Protein 1EW3 (pdb70)

Secondary structure (DSSP, 8-state):
--EEE--GGG--EE-EEEEEEESSGGGTSTT-TT-EEEEEEEE-TTS-EEEEEEEEETTEEEEEEEEEEE-SSTTEEEEESSSEEEEEEEEESEEEEEEEEEEE--SS--EEEEEEEESSSS--HHHHHHHHHHHHHTT--GGGEEEGGGS---GGG--

Solvent-accessible surface area: 8157 Å² total; per-residue (Å²): 136,30,82,162,94,14,66,54,100,92,1,59,28,96,0,38,3,0,7,1,0,0,60,52,60,134,53,0,74,108,84,14,32,6,25,6,5,0,4,34,6,118,53,56,150,111,57,8,4,37,0,54,4,0,16,45,82,127,58,137,28,71,81,54,78,15,64,11,58,80,44,167,86,92,14,18,2,15,10,113,55,64,47,107,0,43,6,80,6,8,25,2,78,56,52,91,23,0,9,8,75,7,29,1,124,65,177,109,55,70,7,36,2,10,16,0,4,1,73,112,50,77,20,52,92,127,24,39,114,32,1,20,114,23,0,72,163,104,64,4,80,114,111,21,34,24,34,0,28,159,63,69,21,0,83,136,56,41,117

Organism: Equus caballus (NCBI:txid9796)

B-factor: mean 52.87, std 12.98, range [26.35, 107.67]

Structure (mmCIF, N/CA/C/O backbone):
data_1EW3
#
_entry.id   1EW3
#
_cell.length_a   84.040
_cell.length_b   84.040
_cell.length_c   58.480
_cell.angle_alpha   90.00
_cell.angle_beta   90.00
_cell.angle_gamma   90.00
#
_symmetry.space_group_name_H-M   'P 41 21 2'
#
loop_
_entity.id
_entity.type
_entity.pdbx_description
1 polymer 'ALLERGEN EQU C 1'
2 water water
#
loop_
_atom_site.group_PDB
_atom_site.id
_atom_site.type_symbol
_atom_site.label_atom_id
_atom_site.label_alt_id
_atom_site.label_comp_id
_atom_site.label_asym_id
_atom_site.label_entity_id
_atom_site.label_seq_id
_atom_site.pdbx_PDB_ins_code
_atom_site.Cartn_x
_atom_site.Cartn_y
_atom_site.Cartn_z
_atom_site.occupancy
_atom_site.B_iso_or_equiv
_atom_site.auth_seq_id
_atom_site.auth_comp_id
_atom_site.auth_asym_id
_atom_site.auth_atom_id
_atom_site.pdbx_PDB_model_num
ATOM 1 N N . VAL A 1 1 ? 76.047 9.569 35.538 1.00 81.31 23 VAL A N 1
ATOM 2 C CA . VAL A 1 1 ? 74.947 8.683 35.053 1.00 78.21 23 VAL A CA 1
ATOM 3 C C . VAL A 1 1 ? 73.650 9.487 34.909 1.00 75.04 23 VAL A C 1
ATOM 4 O O . VAL A 1 1 ? 72.889 9.307 33.962 1.00 76.13 23 VAL A O 1
ATOM 8 N N . ALA A 1 2 ? 73.452 10.364 35.874 1.00 69.26 24 ALA A N 1
ATOM 9 C CA . ALA A 1 2 ? 72.287 11.212 36.001 1.00 69.05 24 ALA A CA 1
ATOM 10 C C . ALA A 1 2 ? 72.213 12.327 34.960 1.00 70.75 24 ALA A C 1
ATOM 11 O O . ALA A 1 2 ? 72.791 13.400 35.089 1.00 68.34 24 ALA A O 1
ATOM 13 N N . ILE A 1 3 ? 71.474 12.074 33.886 1.00 68.36 25 ILE A N 1
ATOM 14 C CA . ILE A 1 3 ? 71.259 12.948 32.754 1.00 65.67 25 ILE A CA 1
ATOM 15 C C . ILE A 1 3 ? 69.779 13.320 32.705 1.00 67.88 25 ILE A C 1
ATOM 16 O O . ILE A 1 3 ? 68.947 12.457 32.412 1.00 70.07 25 ILE A O 1
ATOM 21 N N . ARG A 1 4 ? 69.484 14.570 33.035 1.00 65.23 26 ARG A N 1
ATOM 22 C CA . ARG A 1 4 ? 68.116 14.993 33.173 1.00 66.84 26 ARG A CA 1
ATOM 23 C C 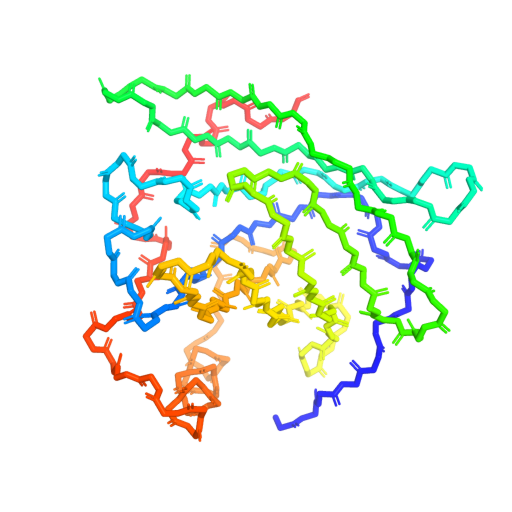. ARG A 1 4 ? 67.899 16.262 32.365 1.00 62.57 26 ARG A C 1
ATOM 24 O O . ARG A 1 4 ? 68.859 16.781 31.842 1.00 61.79 26 ARG A O 1
ATOM 32 N N . ASN A 1 5 ? 66.677 16.752 32.413 1.00 62.49 27 ASN A N 1
ATOM 33 C CA . ASN A 1 5 ? 66.372 17.998 31.710 1.00 63.04 27 ASN A CA 1
ATOM 34 C C . ASN A 1 5 ? 66.915 19.176 32.523 1.00 60.42 27 ASN A C 1
ATOM 35 O O . ASN A 1 5 ? 66.917 19.174 33.757 1.00 59.88 27 ASN A O 1
ATOM 40 N N . PHE A 1 6 ? 67.501 20.109 31.783 1.00 57.71 28 PHE A N 1
ATOM 41 C CA . PHE A 1 6 ? 68.112 21.253 32.402 1.00 57.55 28 PHE A CA 1
ATOM 42 C C . PHE A 1 6 ? 67.006 22.184 32.831 1.00 56.39 28 PHE A C 1
ATOM 43 O O . PHE A 1 6 ? 66.117 22.461 32.023 1.00 57.95 28 PHE A O 1
ATOM 51 N N . ASP A 1 7 ? 67.125 22.841 33.974 1.00 58.10 29 ASP A N 1
ATOM 52 C CA . ASP A 1 7 ? 66.069 23.836 34.250 1.00 56.20 29 ASP A CA 1
ATOM 53 C C . ASP A 1 7 ? 66.520 25.154 33.672 1.00 51.67 29 ASP A C 1
ATOM 54 O O . ASP A 1 7 ? 67.427 25.803 34.190 1.00 52.35 29 ASP A O 1
ATOM 59 N N . ILE A 1 8 ? 65.864 25.626 32.637 1.00 51.08 30 ILE A N 1
ATOM 60 C CA . ILE A 1 8 ? 66.227 26.839 31.943 1.00 53.37 30 ILE A CA 1
ATOM 61 C C . ILE A 1 8 ? 66.252 28.101 32.759 1.00 55.50 30 ILE A C 1
ATOM 62 O O . ILE A 1 8 ? 66.882 29.078 32.342 1.00 61.09 30 ILE A O 1
ATOM 67 N N . SER A 1 9 ? 65.703 28.160 33.952 1.00 56.82 31 SER A N 1
ATOM 68 C CA . SER A 1 9 ? 65.789 29.354 34.784 1.00 55.92 31 SER A CA 1
ATOM 69 C C . SER A 1 9 ? 67.159 29.361 35.442 1.00 55.52 31 SER A C 1
ATOM 70 O O . SER A 1 9 ? 67.609 30.334 36.032 1.00 57.24 31 SER A O 1
ATOM 73 N N . LYS A 1 10 ? 67.887 28.258 35.307 1.00 55.35 32 LYS A N 1
ATOM 74 C CA . LYS A 1 10 ? 69.204 28.173 35.970 1.00 55.82 32 LYS A CA 1
ATOM 75 C C . LYS A 1 10 ? 70.362 28.341 34.995 1.00 54.76 32 LYS A C 1
ATOM 76 O O . LYS A 1 10 ? 71.539 28.390 35.367 1.00 57.87 32 LYS A O 1
ATOM 82 N N . ILE A 1 11 ? 70.101 28.484 33.699 1.00 50.95 33 ILE A N 1
ATOM 83 C CA . ILE A 1 11 ? 71.052 28.400 32.635 1.00 49.26 33 ILE A CA 1
ATOM 84 C C . ILE A 1 11 ? 71.892 29.622 32.360 1.00 51.69 33 ILE A C 1
ATOM 85 O O . ILE A 1 11 ? 72.990 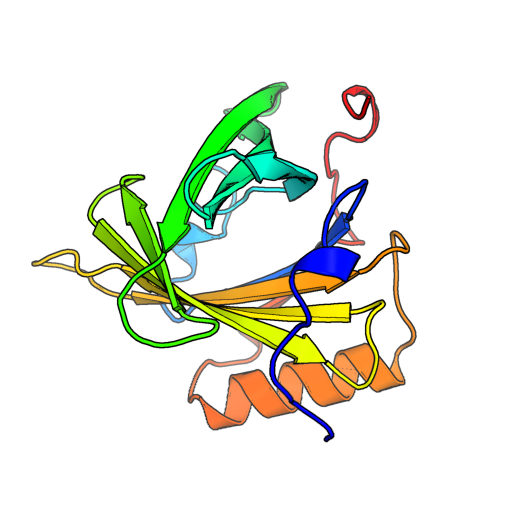29.538 31.807 1.00 50.36 33 ILE A O 1
ATOM 90 N N . SER A 1 12 ? 71.417 30.789 32.760 1.00 49.01 34 SER A N 1
ATOM 91 C CA . SER A 1 12 ? 72.027 32.017 32.285 1.00 49.56 34 SER A CA 1
ATOM 92 C C . SER A 1 12 ? 73.368 32.288 32.940 1.00 45.29 34 SER A C 1
ATOM 93 O O . SER A 1 12 ? 73.628 31.795 34.028 1.00 43.01 34 SER A O 1
ATOM 96 N N . GLY A 1 13 ? 74.169 33.125 32.265 1.00 40.99 35 GLY A N 1
ATOM 97 C CA . GLY A 1 13 ? 75.439 33.418 32.961 1.00 46.47 35 GLY A CA 1
ATOM 98 C C . GLY A 1 13 ? 76.579 32.797 32.131 1.00 47.49 35 GLY A C 1
ATOM 99 O O . GLY A 1 13 ? 76.436 32.392 30.974 1.00 49.98 35 GLY A O 1
ATOM 100 N N . GLU A 1 14 ? 77.696 32.686 32.782 1.00 45.16 36 GLU A N 1
ATOM 101 C CA . GLU A 1 14 ? 78.958 32.285 32.192 1.00 48.67 36 GLU A CA 1
ATOM 102 C C . GLU A 1 14 ? 79.181 30.771 32.206 1.00 41.60 36 GLU A C 1
ATOM 103 O O . GLU A 1 14 ? 78.940 30.150 33.237 1.00 40.29 36 GLU A O 1
ATOM 109 N N . TRP A 1 15 ? 79.637 30.291 31.072 1.00 37.68 37 TRP A N 1
ATOM 110 C CA . TRP A 1 15 ? 79.958 28.859 31.028 1.00 41.99 37 TRP A CA 1
ATOM 111 C C . TRP A 1 15 ? 81.342 28.711 30.358 1.00 40.71 37 TRP A C 1
ATOM 112 O O . TRP A 1 15 ? 81.778 29.626 29.658 1.00 37.63 37 TRP A O 1
ATOM 123 N N . TYR A 1 16 ? 81.887 27.493 30.464 1.00 38.27 38 TYR A N 1
ATOM 124 C CA . TYR A 1 16 ? 83.063 27.154 29.675 1.00 40.97 38 TYR A CA 1
ATOM 125 C C . TYR A 1 16 ? 82.897 25.881 28.859 1.00 38.76 38 TYR A C 1
ATOM 126 O O . TYR A 1 16 ? 82.302 24.872 29.287 1.00 37.99 38 TYR A O 1
ATOM 135 N N . SER A 1 17 ? 83.536 25.871 27.692 1.00 36.32 39 SER A N 1
ATOM 136 C CA . SER A 1 17 ? 83.510 24.660 26.878 1.00 38.67 39 SER A CA 1
ATOM 137 C C . SER A 1 17 ? 84.645 23.721 27.318 1.00 42.02 39 SER A C 1
ATOM 138 O O . SER A 1 17 ? 85.808 24.142 27.320 1.00 41.71 39 SER A O 1
ATOM 141 N N . ILE A 1 18 ? 84.299 22.507 27.675 1.00 40.73 40 ILE A N 1
ATOM 142 C CA . ILE A 1 18 ? 85.167 21.447 28.122 1.00 43.30 40 ILE A CA 1
ATOM 143 C C . ILE A 1 18 ? 85.525 20.460 27.034 1.00 46.39 40 ILE A C 1
ATOM 144 O O . ILE A 1 18 ? 86.731 20.189 26.882 1.00 50.33 40 ILE A O 1
ATOM 149 N N . PHE A 1 19 ? 84.570 19.825 26.361 1.00 46.90 41 PHE A N 1
ATOM 150 C CA . PHE A 1 19 ? 84.864 18.914 25.253 1.00 40.96 41 PHE A CA 1
ATOM 151 C C . PHE A 1 19 ? 83.982 19.206 24.039 1.00 41.66 41 PHE A C 1
ATOM 152 O O . PHE A 1 19 ? 82.892 19.771 24.203 1.00 42.81 41 PHE A O 1
ATOM 160 N N . LEU A 1 20 ? 84.464 18.750 22.926 1.00 36.99 42 LEU A N 1
ATOM 161 C CA . LEU A 1 20 ? 83.827 18.617 21.658 1.00 42.40 42 LEU A CA 1
ATOM 162 C C . LEU A 1 20 ? 84.033 17.175 21.142 1.00 47.32 42 LEU A C 1
ATOM 163 O O . LEU A 1 20 ? 85.068 16.548 21.465 1.00 47.61 42 LEU A O 1
ATOM 168 N N . ALA A 1 21 ? 82.981 16.578 20.612 1.00 46.73 43 ALA A N 1
ATOM 169 C CA . ALA A 1 21 ? 83.072 15.198 20.077 1.00 45.79 43 ALA A CA 1
ATOM 170 C C . ALA A 1 21 ? 82.177 15.116 18.863 1.00 45.57 43 ALA A C 1
ATOM 171 O O . ALA A 1 21 ? 81.108 15.758 18.789 1.00 51.18 43 ALA A O 1
ATOM 173 N N . SER A 1 22 ? 82.634 14.473 17.800 1.00 44.38 44 SER A N 1
ATOM 174 C CA . SER A 1 22 ? 81.839 14.419 16.582 1.00 42.15 44 SER A CA 1
ATOM 175 C C . SER A 1 22 ? 82.223 13.277 15.656 1.00 49.99 44 SER A C 1
ATOM 176 O O . SER A 1 22 ? 83.381 12.870 15.671 1.00 49.36 44 SER A O 1
ATOM 179 N N . ASP A 1 23 ? 81.267 12.809 14.838 1.00 49.18 45 ASP A N 1
ATOM 180 C CA . ASP A 1 23 ? 81.638 11.656 13.995 1.00 52.92 45 ASP A CA 1
ATOM 181 C C . ASP A 1 23 ? 82.213 12.222 12.723 1.00 53.35 45 ASP A C 1
ATOM 182 O O . ASP A 1 23 ? 82.579 11.492 11.826 1.00 57.96 45 ASP A O 1
ATOM 187 N N . VAL A 1 24 ? 82.305 13.553 12.638 1.00 50.18 46 VAL A N 1
ATOM 188 C CA . VAL A 1 24 ? 82.951 14.179 11.483 1.00 46.75 46 VAL A CA 1
ATOM 189 C C . VAL A 1 24 ? 83.941 15.197 12.048 1.00 50.61 46 VAL A C 1
ATOM 190 O O . VAL A 1 24 ? 83.677 16.382 12.319 1.00 48.68 46 VAL A O 1
ATOM 194 N N . LYS A 1 25 ? 85.077 14.656 12.469 1.00 53.03 47 LYS A N 1
ATOM 195 C CA . LYS A 1 25 ? 86.204 15.299 13.101 1.00 54.37 47 LYS A CA 1
ATOM 196 C C . LYS A 1 25 ? 86.543 16.702 12.605 1.00 49.32 47 LYS A C 1
ATOM 197 O O . LYS A 1 25 ? 86.836 17.597 13.380 1.00 51.30 47 LYS A O 1
ATOM 203 N N . GLU A 1 26 ? 86.428 16.883 11.322 1.00 44.16 48 GLU A N 1
ATOM 204 C CA . GLU A 1 26 ? 86.850 18.099 10.667 1.00 51.13 48 GLU A CA 1
ATOM 205 C C . GLU A 1 26 ? 86.019 19.270 11.139 1.00 55.05 48 GLU A C 1
ATOM 206 O O . GLU A 1 26 ? 86.410 20.431 11.039 1.00 59.11 48 GLU A O 1
ATOM 212 N N . LYS A 1 27 ? 84.801 19.006 11.583 1.00 54.43 49 LYS A N 1
ATOM 213 C CA . LYS A 1 27 ? 83.917 20.044 12.093 1.00 50.99 49 LYS A CA 1
ATOM 214 C C . LYS A 1 27 ? 84.479 20.553 13.407 1.00 50.70 49 LYS A C 1
ATOM 215 O O . LYS A 1 27 ? 84.178 21.717 13.680 1.00 52.90 49 LYS A O 1
ATOM 221 N N . ILE A 1 28 ? 85.133 19.715 14.233 1.00 45.22 50 ILE A N 1
ATOM 222 C CA . ILE A 1 28 ? 85.646 20.279 15.475 1.00 48.97 50 ILE A CA 1
ATOM 223 C C . ILE A 1 28 ? 87.161 20.533 15.560 1.00 52.85 50 ILE A C 1
ATOM 224 O O . ILE A 1 28 ? 87.670 20.802 16.660 1.00 48.05 50 ILE A O 1
ATOM 229 N N . GLU A 1 29 ? 87.841 20.461 14.413 1.00 51.39 51 GLU A N 1
ATOM 230 C CA . GLU A 1 29 ? 89.262 20.670 14.337 1.00 55.85 51 GLU A CA 1
ATOM 231 C C . GLU A 1 29 ? 89.539 22.126 13.947 1.00 57.48 51 GLU A C 1
ATOM 232 O O . GLU A 1 29 ? 88.651 22.895 13.527 1.00 54.16 51 GLU A O 1
ATOM 238 N N . GLU A 1 30 ? 90.822 22.445 13.994 1.00 55.30 52 GLU A N 1
ATOM 239 C CA . GLU A 1 30 ? 91.272 23.792 13.676 1.00 56.85 52 GLU A CA 1
ATOM 240 C C . GLU A 1 30 ? 90.608 24.299 12.425 1.00 55.45 52 GLU A C 1
ATOM 241 O O . GLU A 1 30 ? 90.581 23.740 11.345 1.00 58.03 52 GLU A O 1
ATOM 247 N N . ASN A 1 31 ? 89.958 25.446 12.533 1.00 56.28 53 ASN A N 1
ATOM 248 C CA . ASN A 1 31 ? 89.100 26.088 11.582 1.00 57.27 53 ASN A CA 1
ATOM 249 C C . ASN A 1 31 ? 87.809 25.328 11.273 1.00 54.89 53 ASN A C 1
ATOM 250 O O . ASN A 1 31 ? 87.054 25.816 10.406 1.00 55.27 53 ASN A O 1
ATOM 255 N N . GLY A 1 32 ? 87.454 24.250 11.986 1.00 55.60 54 GLY A N 1
ATOM 256 C CA . GLY A 1 32 ? 86.104 23.679 11.705 1.00 55.20 54 GLY A CA 1
ATOM 257 C C . GLY A 1 32 ? 85.004 24.644 12.152 1.00 52.15 54 GLY A C 1
ATOM 258 O O . GLY A 1 32 ? 85.191 25.343 13.151 1.00 52.52 54 GLY A O 1
ATOM 259 N N . SER A 1 33 ? 83.830 24.688 11.539 1.00 51.27 55 SER A N 1
ATOM 260 C CA . SER A 1 33 ? 82.719 25.503 12.003 1.00 49.40 55 SER A CA 1
ATOM 261 C C . SER A 1 33 ? 82.292 25.226 13.443 1.00 46.21 55 SER A C 1
ATOM 262 O O . SER A 1 33 ? 81.785 26.127 14.107 1.00 42.60 55 SER A O 1
ATOM 265 N N . MET A 1 34 ? 82.531 24.054 14.045 1.00 42.64 56 MET A N 1
ATOM 266 C CA . MET A 1 34 ? 81.964 23.829 15.389 1.00 42.80 56 MET A CA 1
ATOM 267 C C . MET A 1 34 ? 82.988 23.881 16.498 1.00 44.28 56 MET A C 1
ATOM 268 O O . MET A 1 34 ? 82.720 23.518 17.650 1.00 42.28 56 MET A O 1
ATOM 273 N N . ARG A 1 35 ? 84.214 24.266 16.152 1.00 45.48 57 ARG A N 1
ATOM 274 C CA . ARG A 1 35 ? 85.267 24.482 17.148 1.00 47.36 57 ARG A CA 1
ATOM 275 C C . ARG A 1 35 ? 85.042 25.889 17.740 1.00 45.09 57 ARG A C 1
ATOM 276 O O . ARG A 1 35 ? 85.779 26.867 17.452 1.00 44.13 57 ARG A O 1
ATOM 284 N N . VAL A 1 36 ? 84.096 25.901 18.676 1.00 37.93 58 VAL A N 1
ATOM 285 C CA . VAL A 1 36 ? 83.653 27.156 19.269 1.00 36.85 58 VAL A CA 1
ATOM 286 C C . VAL A 1 36 ? 83.598 27.032 20.756 1.00 35.17 58 VAL A C 1
ATOM 287 O O . VAL A 1 36 ? 83.531 25.898 21.196 1.00 40.01 58 VAL A O 1
ATOM 291 N N . PHE A 1 37 ? 83.813 28.106 21.520 1.00 38.49 59 PHE A N 1
ATOM 292 C CA . PHE A 1 37 ? 83.891 27.970 22.960 1.00 38.99 59 PHE A CA 1
ATOM 293 C C . PHE A 1 37 ? 82.844 28.918 23.571 1.00 43.72 59 PHE A C 1
ATOM 294 O O . PHE A 1 37 ? 82.842 30.125 23.245 1.00 46.70 59 PHE A O 1
ATOM 302 N N . VAL A 1 38 ? 81.955 28.382 24.397 1.00 41.55 60 VAL A N 1
ATOM 303 C CA . VAL A 1 38 ? 80.916 29.215 24.932 1.00 43.97 60 VAL A CA 1
ATOM 304 C C . VAL A 1 38 ? 81.570 30.260 25.878 1.00 41.97 60 VAL A C 1
ATOM 305 O O . VAL A 1 38 ? 82.279 29.860 26.808 1.00 39.53 60 VAL A O 1
ATOM 309 N N . ASP A 1 39 ? 80.819 31.320 26.054 1.00 39.42 61 ASP A N 1
ATOM 310 C CA . ASP A 1 39 ? 81.135 32.346 27.040 1.00 40.96 61 ASP A CA 1
ATOM 311 C C . ASP A 1 39 ? 79.918 32.548 27.910 1.00 39.19 61 ASP A C 1
ATOM 312 O O . ASP A 1 39 ? 79.778 32.185 29.056 1.00 44.47 61 ASP A O 1
ATOM 317 N N . VAL A 1 40 ? 78.914 33.201 27.337 1.00 43.40 62 VAL A N 1
ATOM 318 C CA . VAL A 1 40 ? 77.714 33.448 28.127 1.00 45.36 62 VAL A CA 1
ATOM 319 C C . VAL A 1 40 ? 76.458 32.995 27.435 1.00 40.50 62 VAL A C 1
ATOM 320 O O . VAL A 1 40 ? 76.291 32.988 26.219 1.00 40.13 62 VAL A O 1
ATOM 324 N N . ILE A 1 41 ? 75.532 32.570 28.264 1.00 41.59 63 ILE A N 1
ATOM 325 C CA . ILE A 1 41 ? 74.181 32.276 27.779 1.00 43.18 63 ILE A CA 1
ATOM 326 C C . ILE A 1 41 ? 73.211 33.241 28.490 1.00 45.15 63 ILE A C 1
ATOM 327 O O . ILE A 1 41 ? 73.267 33.408 29.729 1.00 42.13 63 ILE A O 1
ATOM 332 N N . ARG A 1 42 ? 72.224 33.728 27.731 1.00 45.62 64 ARG A N 1
ATOM 333 C CA . ARG A 1 42 ? 71.135 34.496 28.332 1.00 48.26 64 ARG A CA 1
ATOM 334 C C . ARG A 1 42 ? 69.813 33.971 27.741 1.00 47.07 64 ARG A C 1
ATOM 335 O O . ARG A 1 42 ? 69.613 33.863 26.541 1.00 46.61 64 ARG A O 1
ATOM 343 N N . ALA A 1 43 ? 68.840 33.916 28.616 1.00 50.16 65 ALA A N 1
ATOM 344 C CA . ALA A 1 43 ? 67.460 33.602 28.283 1.00 51.50 65 ALA A CA 1
ATOM 345 C C . ALA A 1 43 ? 66.803 34.798 27.617 1.00 47.29 65 ALA A C 1
ATOM 346 O O . ALA A 1 43 ? 66.937 35.882 28.141 1.00 52.52 65 ALA A O 1
ATOM 348 N N . LEU A 1 44 ? 66.269 34.742 26.424 1.00 51.84 66 LEU A N 1
ATOM 349 C CA . LEU A 1 44 ? 65.582 35.885 25.832 1.00 57.33 66 LEU A CA 1
ATOM 350 C C . LEU A 1 44 ? 64.098 35.795 26.172 1.00 65.13 66 LEU A C 1
ATOM 351 O O . LEU A 1 44 ? 63.648 34.863 26.845 1.00 66.30 66 LEU A O 1
ATOM 356 N N . ASP A 1 45 ? 63.389 36.754 25.586 1.00 71.12 67 ASP A N 1
ATOM 357 C CA . ASP A 1 45 ? 61.960 36.888 25.718 1.00 73.73 67 ASP A CA 1
ATOM 358 C C . ASP A 1 45 ? 61.054 35.745 25.345 1.00 70.97 67 ASP A C 1
ATOM 359 O O . ASP A 1 45 ? 60.299 35.284 26.223 1.00 75.54 67 ASP A O 1
ATOM 364 N N . ASN A 1 46 ? 61.022 35.267 24.118 1.00 68.28 68 ASN A N 1
ATOM 365 C CA . ASN A 1 46 ? 60.084 34.211 23.726 1.00 62.32 68 ASN A CA 1
ATOM 366 C C . ASN A 1 46 ? 60.614 32.802 23.933 1.00 61.43 68 ASN A C 1
ATOM 367 O O . ASN A 1 46 ? 60.512 31.928 23.027 1.00 61.27 68 ASN A O 1
ATOM 372 N N . SER A 1 47 ? 61.316 32.568 25.049 1.00 52.88 69 SER A N 1
ATOM 373 C CA . SER A 1 47 ? 61.850 31.213 25.236 1.00 54.20 69 SER A CA 1
ATOM 374 C C . SER A 1 47 ? 63.106 30.903 24.409 1.00 45.02 69 SER A C 1
ATOM 375 O O . SER A 1 47 ? 63.580 29.770 24.392 1.00 47.03 69 SER A O 1
ATOM 378 N N . SER A 1 48 ? 63.516 31.711 23.471 1.00 41.00 70 SER A N 1
ATOM 379 C CA . SER A 1 48 ? 64.782 31.673 22.779 1.00 42.63 70 SER A CA 1
ATOM 380 C C . SER A 1 48 ? 65.948 31.883 23.771 1.00 45.73 70 SER A C 1
ATOM 381 O O . SER A 1 48 ? 65.885 32.458 24.868 1.00 45.07 70 SER A O 1
ATOM 384 N N . LEU A 1 49 ? 67.079 31.304 23.384 1.00 45.10 71 LEU A N 1
ATOM 385 C CA . LEU A 1 49 ? 68.305 31.395 24.154 1.00 42.51 71 LEU A CA 1
ATOM 386 C C . LEU A 1 49 ? 69.316 32.105 23.275 1.00 37.73 71 LEU A C 1
ATOM 387 O O . LEU A 1 49 ? 69.454 31.871 22.081 1.00 39.04 71 LEU A O 1
ATOM 392 N N . TYR A 1 50 ? 70.125 32.894 23.956 1.00 42.70 72 TYR A N 1
ATOM 393 C CA . TYR A 1 50 ? 71.188 33.693 23.349 1.00 42.82 72 TYR A CA 1
ATOM 394 C C . TYR A 1 50 ? 72.514 33.191 23.939 1.00 43.45 72 TYR A C 1
ATOM 395 O O . TYR A 1 50 ? 72.596 32.876 25.106 1.00 45.64 72 TYR A O 1
ATOM 404 N N . ALA A 1 51 ? 73.565 33.175 23.150 1.00 43.32 73 ALA A N 1
ATOM 405 C CA . ALA A 1 51 ? 74.870 32.752 23.621 1.00 42.16 73 ALA A CA 1
ATOM 406 C C . ALA A 1 51 ? 75.925 33.472 22.793 1.00 36.09 73 ALA A C 1
ATOM 407 O O . ALA A 1 51 ? 75.872 33.589 21.568 1.00 39.99 73 ALA A O 1
ATOM 409 N N . GLU A 1 52 ? 77.020 33.664 23.488 1.00 37.19 74 GLU A N 1
ATOM 410 C CA . GLU A 1 52 ? 78.191 34.257 22.823 1.00 40.25 74 GLU A CA 1
ATOM 411 C C . GLU A 1 52 ? 79.288 33.189 22.826 1.00 36.87 74 GLU A C 1
ATOM 412 O O . GLU A 1 52 ? 79.421 32.560 23.852 1.00 35.67 74 GLU A O 1
ATOM 418 N N . TYR A 1 53 ? 80.014 33.095 21.756 1.00 36.61 75 TYR A N 1
ATOM 419 C CA . TYR A 1 53 ? 81.068 32.162 21.507 1.00 42.80 75 TYR A CA 1
ATOM 420 C C . TYR A 1 53 ? 82.371 32.845 21.033 1.00 44.56 75 TYR A C 1
ATOM 421 O O . TYR A 1 53 ? 82.376 33.758 20.176 1.00 44.61 75 TYR A O 1
ATOM 430 N N . GLN A 1 54 ? 83.445 32.286 21.582 1.00 41.94 76 GLN A N 1
ATOM 431 C CA . GLN A 1 54 ? 84.745 32.704 21.014 1.00 46.32 76 GLN A CA 1
ATOM 432 C C . GLN A 1 54 ? 85.090 31.607 20.018 1.00 43.43 76 GLN A C 1
ATOM 433 O O . GLN A 1 54 ? 84.546 30.509 20.187 1.00 47.23 76 GLN A O 1
ATOM 439 N N . THR A 1 55 ? 85.934 31.925 19.072 1.00 44.45 77 THR A N 1
ATOM 440 C CA . THR A 1 55 ? 86.476 30.946 18.155 1.00 46.61 77 THR A CA 1
ATOM 441 C C . THR A 1 55 ? 87.753 31.569 17.554 1.00 51.82 77 THR A C 1
ATOM 442 O O . THR A 1 55 ? 87.999 32.772 17.646 1.00 51.41 77 THR A O 1
ATOM 446 N N . LYS A 1 56 ? 88.605 30.746 16.991 1.00 54.18 78 LYS A N 1
ATOM 447 C CA . LYS A 1 56 ? 89.860 31.151 16.382 1.00 59.05 78 LYS A CA 1
ATOM 448 C C . LYS A 1 56 ? 89.777 30.954 14.880 1.00 62.38 78 LYS A C 1
ATOM 449 O O . LYS A 1 56 ? 89.572 29.804 14.478 1.00 67.47 78 LYS A O 1
ATOM 455 N N . VAL A 1 57 ? 89.797 32.033 14.119 1.00 65.10 79 VAL A N 1
ATOM 456 C CA . VAL A 1 57 ? 89.880 31.788 12.681 1.00 67.30 79 VAL A CA 1
ATOM 457 C C . VAL A 1 57 ? 91.297 32.148 12.217 1.00 68.40 79 VAL A C 1
ATOM 458 O O . VAL A 1 57 ? 91.816 33.227 12.533 1.00 65.28 79 VAL A O 1
ATOM 462 N N . ASN A 1 58 ? 91.994 31.156 11.665 1.00 70.68 80 ASN A N 1
ATOM 463 C CA . ASN A 1 58 ? 93.362 31.398 11.183 1.00 72.18 80 ASN A CA 1
ATOM 464 C C . ASN A 1 58 ? 94.293 31.926 12.262 1.00 71.12 80 ASN A C 1
ATOM 465 O O . ASN A 1 58 ? 95.121 32.808 12.021 1.00 75.10 80 ASN A O 1
ATOM 470 N N . GLY A 1 59 ? 94.122 31.458 13.486 1.00 65.46 81 GLY A N 1
ATOM 471 C CA . GLY A 1 59 ? 94.961 31.762 14.599 1.00 63.89 81 GLY A CA 1
ATOM 472 C C . GLY A 1 59 ? 94.600 32.948 15.457 1.00 61.34 81 GLY A C 1
ATOM 473 O O . GLY A 1 59 ? 95.338 33.134 16.424 1.00 64.08 81 GLY A O 1
ATOM 474 N N . GLU A 1 60 ? 93.673 33.787 15.092 1.00 59.93 82 GLU A N 1
ATOM 475 C CA . GLU A 1 60 ? 93.237 34.942 15.864 1.00 58.94 82 GLU A CA 1
ATOM 476 C C . GLU A 1 60 ? 91.879 34.669 16.528 1.00 58.06 82 GLU A C 1
ATOM 477 O O . GLU A 1 60 ? 90.924 34.159 15.927 1.00 57.54 82 GLU A O 1
ATOM 483 N N . CYS A 1 61 ? 91.716 35.066 17.762 1.00 54.41 83 CYS A N 1
ATOM 484 C CA . CYS A 1 61 ? 90.542 34.912 18.566 1.00 49.98 83 CYS A CA 1
ATOM 485 C C . CYS A 1 61 ? 89.443 35.886 18.162 1.00 54.49 83 CYS A C 1
ATOM 486 O O . CYS A 1 61 ? 89.759 37.049 17.894 1.00 52.64 83 CYS A O 1
ATOM 489 N N . THR A 1 62 ? 88.240 35.367 17.866 1.00 51.58 84 THR A N 1
ATOM 490 C CA . THR A 1 62 ? 87.115 36.203 17.556 1.00 49.97 84 THR A CA 1
ATOM 491 C C . THR A 1 62 ? 85.910 35.794 18.445 1.00 48.23 84 THR A C 1
ATOM 492 O O . THR A 1 62 ? 85.950 34.874 19.239 1.00 50.87 84 THR A O 1
ATOM 496 N N . GLU A 1 63 ? 84.784 36.455 18.213 1.00 48.59 85 GLU A N 1
ATOM 497 C CA . GLU A 1 63 ? 83.566 36.158 18.930 1.00 49.92 85 GLU A CA 1
ATOM 498 C C . GLU A 1 63 ? 82.317 36.554 18.136 1.00 49.88 85 GLU A C 1
ATOM 499 O O . GLU A 1 63 ? 82.392 37.340 17.205 1.00 49.78 85 GLU A O 1
ATOM 505 N N . PHE A 1 64 ? 81.264 35.756 18.339 1.00 49.08 86 PHE A N 1
ATOM 506 C CA . PHE A 1 64 ? 79.994 35.987 17.673 1.00 47.49 86 PHE A CA 1
ATOM 507 C C . PHE A 1 64 ? 78.868 35.312 18.441 1.00 45.11 86 PHE A C 1
ATOM 508 O O . PHE A 1 64 ? 79.120 34.446 19.277 1.00 44.90 86 PHE A O 1
ATOM 516 N N . PRO A 1 65 ? 77.676 35.849 18.271 1.00 46.12 87 PRO A N 1
ATOM 517 C CA . PRO A 1 65 ? 76.493 35.366 18.966 1.00 42.84 87 PRO A CA 1
ATOM 518 C C . PRO A 1 65 ? 75.816 34.261 18.157 1.00 42.67 87 PRO A C 1
ATOM 519 O O . PRO A 1 65 ? 75.935 34.136 16.950 1.00 39.69 87 PRO A O 1
ATOM 523 N N . MET A 1 66 ? 75.019 33.457 18.838 1.00 41.57 88 MET A N 1
ATOM 524 C CA . MET A 1 66 ? 74.192 32.443 18.220 1.00 41.90 88 MET A CA 1
ATOM 525 C C . MET A 1 66 ? 72.807 32.592 18.910 1.00 42.76 88 MET A C 1
ATOM 526 O O . MET A 1 66 ? 72.791 32.910 20.113 1.00 35.95 88 MET A O 1
ATOM 531 N N . VAL A 1 67 ? 71.742 32.164 18.210 1.00 38.02 89 VAL A N 1
ATOM 532 C CA . VAL A 1 67 ? 70.506 32.141 19.016 1.00 40.57 89 VAL A CA 1
ATOM 533 C C . VAL A 1 67 ? 69.893 30.758 18.857 1.00 39.18 89 VAL A C 1
ATOM 534 O O . VAL A 1 67 ? 69.889 30.173 17.761 1.00 37.33 89 VAL A O 1
ATOM 538 N N . PHE A 1 68 ? 69.400 30.277 19.957 1.00 36.01 90 PHE A N 1
ATOM 539 C CA . PHE A 1 68 ? 68.711 28.974 19.895 1.00 42.64 90 PHE A CA 1
ATOM 540 C C . PHE A 1 68 ? 67.196 29.120 20.094 1.00 44.83 90 PHE A C 1
ATOM 541 O O . PHE A 1 68 ? 66.693 29.643 21.081 1.00 43.59 90 PHE A O 1
ATOM 549 N N . ASP A 1 69 ? 66.390 28.714 19.129 1.00 45.02 91 ASP A N 1
ATOM 550 C CA . ASP A 1 69 ? 64.963 28.633 19.105 1.00 44.89 91 ASP A CA 1
ATOM 551 C C . ASP A 1 69 ? 64.358 27.366 19.708 1.00 43.98 91 ASP A C 1
ATOM 552 O O . ASP A 1 69 ? 64.710 26.239 19.372 1.00 45.08 91 ASP A O 1
ATOM 557 N N . LYS A 1 70 ? 63.449 27.511 20.634 1.00 39.49 92 LYS A N 1
ATOM 558 C CA . LYS A 1 70 ? 62.750 26.415 21.297 1.00 43.24 92 LYS A CA 1
ATOM 559 C C . LYS A 1 70 ? 61.803 25.723 20.310 1.00 44.58 92 LYS A C 1
ATOM 560 O O . LYS A 1 70 ? 61.483 26.297 19.259 1.00 50.71 92 LYS A O 1
ATOM 566 N N . THR A 1 71 ? 61.861 24.407 20.295 1.00 44.61 93 THR A N 1
ATOM 567 C CA . THR A 1 71 ? 61.006 23.572 19.456 1.00 45.59 93 THR A CA 1
ATOM 568 C C . THR A 1 71 ? 59.825 23.327 20.402 1.00 44.05 93 THR A C 1
ATOM 569 O O . THR A 1 71 ? 59.859 23.799 21.541 1.00 44.70 93 THR A O 1
ATOM 573 N N . GLU A 1 72 ? 58.894 22.526 19.993 1.00 48.85 94 GLU A N 1
ATOM 574 C CA . GLU A 1 72 ? 57.823 22.043 20.866 1.00 52.06 94 GLU A CA 1
ATOM 575 C C . GLU A 1 72 ? 58.335 21.058 21.900 1.00 50.32 94 GLU A C 1
ATOM 576 O O . GLU A 1 72 ? 57.684 20.791 22.918 1.00 50.60 94 GLU A O 1
ATOM 582 N N . GLU A 1 73 ? 59.409 20.325 21.630 1.00 47.17 95 GLU A N 1
ATOM 583 C CA . GLU A 1 73 ? 59.908 19.339 22.633 1.00 44.57 95 GLU A CA 1
ATOM 584 C C . GLU A 1 73 ? 60.810 20.035 23.645 1.00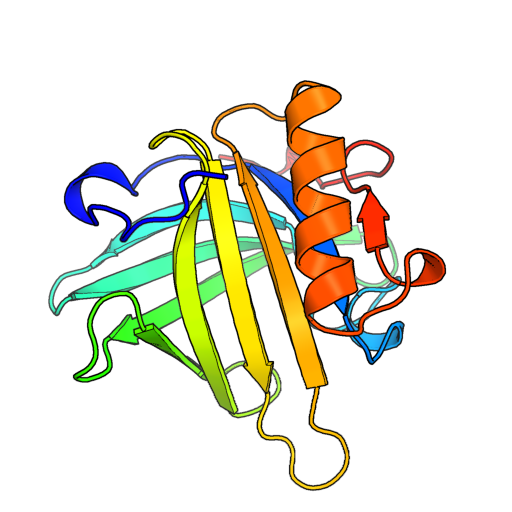 47.99 95 GLU A C 1
ATOM 585 O O . GLU A 1 73 ? 61.679 20.848 23.258 1.00 49.95 95 GLU A O 1
ATOM 591 N N . ASP A 1 74 ? 60.594 19.870 24.920 1.00 43.82 96 ASP A N 1
ATOM 592 C CA . ASP A 1 74 ? 61.358 20.487 25.967 1.00 49.46 96 ASP A CA 1
ATOM 593 C C . ASP A 1 74 ? 62.816 20.027 26.079 1.00 50.96 96 ASP A C 1
ATOM 594 O O . ASP A 1 74 ? 63.154 18.850 26.031 1.00 51.03 96 ASP A O 1
ATOM 599 N N . GLY A 1 75 ? 63.711 20.993 26.262 1.00 49.08 97 GLY A N 1
ATOM 600 C CA . GLY A 1 75 ? 65.149 20.709 26.274 1.00 44.80 97 GLY A CA 1
ATOM 601 C C . GLY A 1 75 ? 65.681 20.642 24.857 1.00 42.40 97 GLY A C 1
ATOM 602 O O . GLY A 1 75 ? 66.880 20.533 24.711 1.00 47.16 97 GLY A O 1
ATOM 603 N N . VAL A 1 76 ? 64.906 20.808 23.800 1.00 39.58 98 VAL A N 1
ATOM 604 C CA . VAL A 1 76 ? 65.233 20.703 22.429 1.00 34.19 98 VAL A CA 1
ATOM 605 C C . VAL A 1 76 ? 64.998 21.993 21.659 1.00 39.53 98 VAL A C 1
ATOM 606 O O . VAL A 1 76 ? 63.932 22.599 21.671 1.00 44.28 98 VAL A O 1
ATOM 610 N N . TYR A 1 77 ? 66.043 22.353 20.910 1.00 38.86 99 TYR A N 1
ATOM 611 C CA . TYR A 1 77 ? 66.265 23.611 20.264 1.00 33.00 99 TYR A CA 1
ATOM 612 C C . TYR A 1 77 ? 66.813 23.465 18.879 1.00 30.24 99 TYR A C 1
ATOM 613 O O . TYR A 1 77 ? 67.343 22.393 18.580 1.00 37.75 99 TYR A O 1
ATOM 622 N N . SER A 1 78 ? 66.525 24.347 17.963 1.00 29.39 100 SER A N 1
ATOM 623 C CA . SER A 1 78 ? 67.008 24.384 16.600 1.00 35.63 100 SER A CA 1
ATOM 624 C C . SER A 1 78 ? 67.968 25.589 16.479 1.00 37.19 100 SER A C 1
ATOM 625 O O . SER A 1 78 ? 67.972 26.427 17.389 1.00 36.80 100 SER A O 1
ATOM 628 N N . LEU A 1 79 ? 68.781 25.623 15.439 1.00 37.69 101 LEU A N 1
ATOM 629 C CA . LEU A 1 79 ? 69.855 26.628 15.400 1.00 41.92 101 LEU A CA 1
ATOM 630 C C . LEU A 1 79 ? 70.288 26.680 13.938 1.00 42.55 101 LEU A C 1
ATOM 631 O O . LEU A 1 79 ? 70.474 25.597 13.379 1.00 47.88 101 LEU A O 1
ATOM 636 N N . ASN A 1 80 ? 70.243 27.853 13.346 1.00 40.24 102 ASN A N 1
ATOM 637 C CA . ASN A 1 80 ? 70.611 28.073 11.971 1.00 42.38 102 ASN A CA 1
ATOM 638 C C . ASN A 1 80 ? 72.064 28.561 12.010 1.00 45.92 102 ASN A C 1
ATOM 639 O O . ASN A 1 80 ? 72.213 29.655 12.536 1.00 49.85 102 ASN A O 1
ATOM 644 N N . TYR A 1 81 ? 73.013 27.711 11.737 1.00 43.55 103 TYR A N 1
ATOM 645 C CA . TYR A 1 81 ? 74.430 28.037 11.775 1.00 43.37 103 TYR A CA 1
ATOM 646 C C . TYR A 1 81 ? 75.154 26.879 11.068 1.00 44.82 103 TYR A C 1
ATOM 647 O O . TYR A 1 81 ? 75.096 25.750 11.582 1.00 44.83 103 TYR A O 1
ATOM 656 N N . ASP A 1 82 ? 75.761 27.125 9.940 1.00 44.18 104 ASP A N 1
ATOM 657 C CA . ASP A 1 82 ? 76.440 26.173 9.094 1.00 46.30 104 ASP A CA 1
AT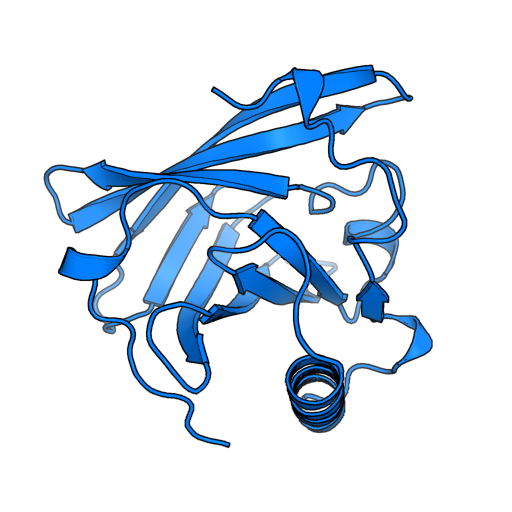OM 658 C C . ASP A 1 82 ? 75.473 25.066 8.644 1.00 46.79 104 ASP A C 1
ATOM 659 O O . ASP A 1 82 ? 75.692 23.883 8.884 1.00 45.96 104 ASP A O 1
ATOM 664 N N . GLY A 1 83 ? 74.274 25.458 8.303 1.00 44.90 105 GLY A N 1
ATOM 665 C CA . GLY A 1 83 ? 73.053 24.849 7.977 1.00 41.04 105 GLY A CA 1
ATOM 666 C C . GLY A 1 83 ? 72.089 24.769 9.179 1.00 47.75 105 GLY A C 1
ATOM 667 O O . GLY A 1 83 ? 72.111 25.539 10.161 1.00 48.72 105 GLY A O 1
ATOM 668 N N . TYR A 1 84 ? 71.203 23.756 9.140 1.00 43.08 106 TYR A N 1
ATOM 669 C CA . TYR A 1 84 ? 70.163 23.605 10.162 1.00 38.98 106 TYR A CA 1
ATOM 670 C C . TYR A 1 84 ? 70.533 22.556 11.192 1.00 40.69 106 TYR A C 1
ATOM 671 O O . TYR A 1 84 ? 70.876 21.438 10.808 1.00 45.89 106 TYR A O 1
ATOM 680 N N . ASN A 1 85 ? 70.430 22.840 12.461 1.00 34.65 107 ASN A N 1
ATOM 681 C CA . ASN A 1 85 ? 70.840 21.999 13.546 1.00 38.09 107 ASN A CA 1
ATOM 682 C C . ASN A 1 85 ? 69.698 21.825 14.556 1.00 38.74 107 ASN A C 1
ATOM 683 O O . ASN A 1 85 ? 69.017 22.804 14.809 1.00 36.08 107 ASN A O 1
ATOM 688 N N . VAL A 1 86 ? 69.616 20.674 15.222 1.00 38.01 108 VAL A N 1
ATOM 689 C CA . VAL A 1 86 ? 68.649 20.427 16.260 1.00 35.59 108 VAL A CA 1
ATOM 690 C C . VAL A 1 86 ? 69.451 19.810 17.372 1.00 34.78 108 VAL A C 1
ATOM 691 O O . VAL A 1 86 ? 70.249 18.954 17.003 1.00 42.79 108 VAL A O 1
ATOM 695 N N . PHE A 1 87 ? 69.219 20.152 18.612 1.00 34.90 109 PHE A N 1
ATOM 696 C CA . PHE A 1 87 ? 70.008 19.576 19.675 1.00 37.92 109 PHE A CA 1
ATOM 697 C C . PHE A 1 87 ? 69.155 19.599 20.945 1.00 37.06 109 PHE A C 1
ATOM 698 O O . PHE A 1 87 ? 68.319 20.495 21.044 1.00 38.17 109 PHE A O 1
ATOM 706 N N . ARG A 1 88 ? 69.584 18.805 21.894 1.00 34.51 110 ARG A N 1
ATOM 707 C CA . ARG A 1 88 ? 68.993 18.774 23.213 1.00 36.97 110 ARG A CA 1
ATOM 708 C C . ARG A 1 88 ? 70.077 19.192 24.213 1.00 40.24 110 ARG A C 1
ATOM 709 O O . ARG A 1 88 ? 71.239 18.755 24.081 1.00 43.33 110 ARG A O 1
ATOM 717 N N . ILE A 1 89 ? 69.701 19.958 25.208 1.00 40.62 111 ILE A N 1
ATOM 718 C CA . ILE A 1 89 ? 70.558 20.407 26.268 1.00 43.19 111 ILE A CA 1
ATOM 719 C C . ILE A 1 89 ? 70.155 19.553 27.484 1.00 47.01 111 ILE A C 1
ATOM 720 O O . ILE A 1 89 ? 68.942 19.554 27.740 1.00 43.67 111 ILE A O 1
ATOM 725 N N . SER A 1 90 ? 71.103 18.876 28.137 1.00 43.72 112 SER A N 1
ATOM 726 C CA . SER A 1 90 ? 70.675 18.190 29.339 1.00 45.37 112 SER A CA 1
ATOM 727 C C . SER A 1 90 ? 71.626 18.605 30.449 1.00 45.41 112 SER A C 1
ATOM 728 O O . SER A 1 90 ? 72.808 18.773 30.236 1.00 49.74 112 SER A O 1
ATOM 731 N N . GLU A 1 91 ? 71.159 18.480 31.669 1.00 51.68 113 GLU A N 1
ATOM 732 C CA . GLU A 1 91 ? 71.995 18.655 32.855 1.00 53.22 113 GLU A CA 1
ATOM 733 C C . GLU A 1 91 ? 72.783 17.368 33.029 1.00 55.20 113 GLU A C 1
ATOM 734 O O . GLU A 1 91 ? 72.279 16.271 32.726 1.00 53.16 113 GLU A O 1
ATOM 740 N N . PHE A 1 92 ? 74.090 17.490 33.312 1.00 55.90 114 PHE A N 1
ATOM 741 C CA . PHE A 1 92 ? 74.896 16.260 33.487 1.00 55.40 114 PHE A CA 1
ATOM 742 C C . PHE A 1 92 ? 75.375 16.160 34.923 1.00 57.25 114 PHE A C 1
ATOM 743 O O . PHE A 1 92 ? 76.194 16.913 35.470 1.00 56.36 114 PHE A O 1
ATOM 751 N N . GLU A 1 93 ? 74.745 15.237 35.625 1.00 56.72 115 GLU A N 1
ATOM 752 C CA . GLU A 1 93 ? 74.967 14.915 37.011 1.00 57.87 115 GLU A CA 1
ATOM 753 C C . GLU A 1 93 ? 74.461 15.995 37.948 1.00 58.03 115 GLU A C 1
ATOM 754 O O . GLU A 1 93 ? 74.006 15.618 39.024 1.00 58.83 115 GLU A O 1
ATOM 760 N N . ASN A 1 94 ? 74.554 17.279 37.606 1.00 55.52 116 ASN A N 1
ATOM 761 C CA . ASN A 1 94 ? 74.124 18.370 38.452 1.00 50.27 116 ASN A CA 1
ATOM 762 C C . ASN A 1 94 ? 73.978 19.613 37.588 1.00 50.08 116 ASN A C 1
ATOM 763 O O . ASN A 1 94 ? 74.341 19.552 36.407 1.00 52.67 116 ASN A O 1
ATOM 768 N N . ASP A 1 95 ? 73.406 20.696 38.099 1.00 50.75 117 ASP A N 1
ATOM 769 C CA . ASP A 1 95 ? 73.130 21.859 37.271 1.00 52.72 117 ASP A CA 1
ATOM 770 C C . ASP A 1 95 ? 74.339 22.711 36.915 1.00 51.29 117 ASP A C 1
ATOM 771 O O . ASP A 1 95 ? 74.232 23.785 36.305 1.00 56.47 117 ASP A O 1
ATOM 776 N N . GLU A 1 96 ? 75.525 22.293 37.270 1.00 49.58 118 GLU A N 1
ATOM 777 C CA . GLU A 1 96 ? 76.751 23.003 36.948 1.00 52.41 118 GLU A CA 1
ATOM 778 C C . GLU A 1 96 ? 77.402 22.419 35.699 1.00 49.05 118 GLU A C 1
ATOM 779 O O . GLU A 1 96 ? 78.451 22.923 35.341 1.00 51.05 118 GLU A O 1
ATOM 785 N N . HIS A 1 97 ? 76.798 21.367 35.152 1.00 44.87 119 HIS A N 1
ATOM 786 C CA . HIS A 1 97 ? 77.356 20.756 33.952 1.00 48.38 119 HIS A CA 1
ATOM 787 C C . HIS A 1 97 ? 76.229 20.552 32.931 1.00 49.51 119 HIS A C 1
ATOM 788 O O . HIS A 1 97 ? 75.192 20.026 33.338 1.00 51.66 119 HIS A O 1
ATOM 795 N N . ILE A 1 98 ? 76.471 20.867 31.681 1.00 44.88 120 ILE A N 1
ATOM 796 C CA . ILE A 1 98 ? 75.524 20.660 30.608 1.00 42.67 120 ILE A CA 1
ATOM 797 C C . ILE A 1 98 ? 76.187 19.742 29.557 1.00 43.48 120 ILE A C 1
ATOM 798 O O . ILE A 1 98 ? 77.306 19.978 29.043 1.00 43.07 120 ILE A O 1
ATOM 803 N N . ILE A 1 99 ? 75.416 18.736 29.175 1.00 42.64 121 ILE A N 1
ATOM 804 C CA . ILE A 1 99 ? 75.757 17.868 28.061 1.00 42.32 121 ILE A CA 1
ATOM 805 C C . ILE A 1 99 ? 74.815 18.242 26.912 1.00 41.64 121 ILE A C 1
ATOM 806 O O . ILE A 1 99 ? 73.613 18.367 27.060 1.00 42.64 121 ILE A O 1
ATOM 811 N N . LEU A 1 100 ? 75.335 18.366 25.707 1.00 40.45 122 LEU A N 1
ATOM 812 C CA . LEU A 1 100 ? 74.660 18.858 24.569 1.00 39.01 122 LEU A CA 1
ATOM 813 C C . LEU A 1 100 ? 74.879 17.874 23.440 1.00 39.86 122 LEU A C 1
ATOM 814 O O . LEU A 1 100 ? 76.026 17.606 23.126 1.00 44.03 122 LEU A O 1
ATOM 819 N N . TYR A 1 101 ? 73.771 17.417 22.865 1.00 39.80 123 TYR A N 1
ATOM 820 C CA . TYR A 1 101 ? 73.712 16.483 21.740 1.00 35.58 123 TYR A CA 1
ATOM 821 C C . TYR A 1 101 ? 72.965 17.192 20.616 1.00 37.40 123 TYR A C 1
ATOM 822 O O . TYR A 1 101 ? 71.796 17.555 20.738 1.00 36.33 123 TYR A O 1
ATOM 831 N N . LEU A 1 102 ? 73.619 17.396 19.497 1.00 37.66 124 LEU A N 1
ATOM 832 C CA . LEU A 1 102 ? 73.294 18.087 18.314 1.00 36.93 124 LEU A CA 1
ATOM 833 C C . LEU A 1 102 ? 73.460 17.225 17.052 1.00 36.25 124 LEU A C 1
ATOM 834 O O . LEU A 1 102 ? 74.426 16.503 16.926 1.00 37.13 124 LEU A O 1
ATOM 839 N N . VAL A 1 103 ? 72.628 17.514 16.060 1.00 30.12 125 VAL A N 1
ATOM 840 C CA . VAL A 1 103 ? 72.739 16.962 14.761 1.00 32.19 125 VAL A CA 1
ATOM 841 C C . VAL A 1 103 ? 72.562 18.114 13.790 1.00 34.73 125 VAL A C 1
ATOM 842 O O . VAL A 1 103 ? 71.697 18.945 14.015 1.00 40.79 125 VAL A O 1
ATOM 846 N N . ASN A 1 104 ? 73.335 18.116 12.735 1.00 38.14 126 ASN A N 1
ATOM 847 C CA . ASN A 1 104 ? 73.279 19.058 11.645 1.00 40.84 126 ASN A CA 1
ATOM 848 C C . ASN A 1 104 ? 72.753 18.217 10.477 1.00 45.02 126 ASN A C 1
ATOM 849 O O . ASN A 1 104 ? 73.339 17.215 10.049 1.00 40.30 126 ASN A O 1
ATOM 854 N N . PHE A 1 105 ? 71.658 18.677 9.904 1.00 43.36 127 PHE A N 1
ATOM 855 C CA . PHE A 1 105 ? 70.914 18.028 8.868 1.00 40.04 127 PHE A CA 1
ATOM 856 C C . PHE A 1 105 ? 71.372 18.433 7.493 1.00 41.83 127 PHE A C 1
ATOM 857 O O . PHE A 1 105 ? 70.598 18.432 6.548 1.00 41.58 127 PHE A O 1
ATOM 865 N N . ASP A 1 106 ? 72.694 18.566 7.361 1.00 45.11 128 ASP A N 1
ATOM 866 C CA . ASP A 1 106 ? 73.233 18.823 6.006 1.00 45.21 128 ASP A CA 1
ATOM 867 C C . ASP A 1 106 ? 72.866 17.647 5.122 1.00 48.81 128 ASP A C 1
ATOM 868 O O . ASP A 1 106 ? 72.919 16.474 5.520 1.00 48.52 128 ASP A O 1
ATOM 873 N N . LYS A 1 107 ? 72.401 17.936 3.933 1.00 52.71 129 LYS A N 1
ATOM 874 C CA . LYS A 1 107 ? 71.973 16.908 2.993 1.00 58.38 129 LYS A CA 1
ATOM 875 C C . LYS A 1 107 ? 73.080 15.892 2.693 1.00 62.64 129 LYS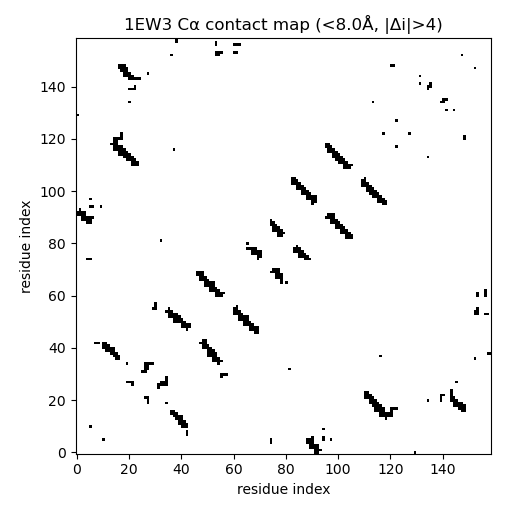 A C 1
ATOM 876 O O . LYS A 1 107 ? 72.927 14.672 2.807 1.00 60.47 129 LYS A O 1
ATOM 882 N N . ASP A 1 108 ? 74.242 16.434 2.300 1.00 63.77 130 ASP A N 1
ATOM 883 C CA . ASP A 1 108 ? 75.350 15.557 1.908 1.00 66.38 130 ASP A CA 1
ATOM 884 C C . ASP A 1 108 ? 76.173 14.997 3.032 1.00 64.60 130 ASP A C 1
ATOM 885 O O . ASP A 1 108 ? 76.494 13.815 2.975 1.00 64.43 130 ASP A O 1
ATOM 890 N N . ARG A 1 109 ? 76.395 15.745 4.101 1.00 62.46 131 ARG A N 1
ATOM 891 C CA . ARG A 1 109 ? 77.214 15.249 5.191 1.00 60.23 131 ARG A CA 1
ATOM 892 C C . ARG A 1 109 ? 76.700 15.681 6.562 1.00 58.51 131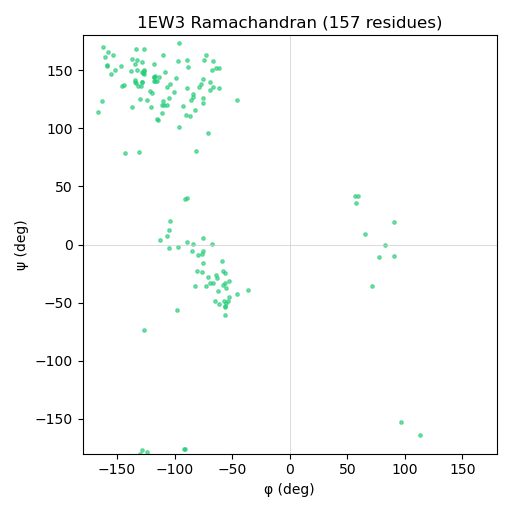 ARG A C 1
ATOM 893 O O . ARG A 1 109 ? 77.274 16.588 7.161 1.00 57.60 131 ARG A O 1
ATOM 895 N N . PRO A 1 110 ? 75.671 15.004 7.060 1.00 54.43 132 PRO A N 1
ATOM 896 C CA . PRO A 1 110 ? 75.100 15.327 8.352 1.00 50.57 132 PRO A CA 1
ATOM 897 C C . PRO A 1 110 ? 76.081 14.851 9.401 1.00 52.04 132 PRO A C 1
ATOM 898 O O . PRO A 1 110 ? 76.915 14.007 9.041 1.00 51.78 132 PRO A O 1
ATOM 902 N N . PHE A 1 111 ? 75.948 15.343 10.645 1.00 45.70 133 PHE A N 1
ATOM 903 C CA . PHE A 1 111 ? 76.851 14.714 11.615 1.00 40.99 133 PHE A CA 1
ATOM 904 C C . PHE A 1 111 ? 76.241 14.940 12.981 1.00 39.88 133 PHE A C 1
ATOM 905 O O . PHE A 1 111 ? 75.355 15.789 13.097 1.00 38.44 133 PHE A O 1
ATOM 913 N N . GLN A 1 112 ? 76.745 14.202 13.917 1.00 36.13 134 GLN A N 1
ATOM 914 C CA . GLN A 1 112 ? 76.360 14.342 15.300 1.00 40.88 134 GLN A CA 1
ATOM 915 C C . GLN A 1 112 ? 77.533 14.989 16.073 1.00 39.58 134 GLN A C 1
ATOM 916 O O . GLN A 1 112 ? 78.713 14.924 15.674 1.00 38.26 134 GLN A O 1
ATOM 922 N N . LEU A 1 113 ? 77.213 15.761 17.099 1.00 38.08 135 LEU A N 1
ATOM 923 C CA . LEU A 1 113 ? 78.225 16.529 17.806 1.00 38.03 135 LEU A CA 1
ATOM 924 C C . LEU A 1 113 ? 77.827 16.577 19.255 1.00 39.78 135 LEU A C 1
ATOM 925 O O . LEU A 1 113 ? 76.621 16.708 19.488 1.00 45.09 135 LEU A O 1
ATOM 930 N N . PHE A 1 114 ? 78.746 16.391 20.186 1.00 35.69 136 PHE A N 1
ATOM 931 C CA . PHE A 1 114 ? 78.490 16.606 21.580 1.00 36.92 136 PHE A CA 1
ATOM 932 C C . PHE A 1 114 ? 79.345 17.812 22.036 1.00 39.57 136 PHE A C 1
ATOM 933 O O . PHE A 1 114 ? 80.404 18.055 21.483 1.00 41.48 136 PHE A O 1
ATOM 941 N N . GLU A 1 115 ? 78.815 18.613 22.926 1.00 41.15 137 GLU A N 1
ATOM 942 C CA . GLU A 1 115 ? 79.445 19.731 23.569 1.00 39.13 137 GLU A CA 1
ATOM 943 C C . GLU A 1 115 ? 79.222 19.420 25.031 1.00 41.00 137 GLU A C 1
ATOM 944 O O . GLU A 1 115 ? 78.291 18.665 25.355 1.00 42.53 137 GLU A O 1
ATOM 950 N N . PHE A 1 116 ? 80.139 19.859 25.857 1.00 38.47 138 PHE A N 1
ATOM 951 C CA . PHE A 1 116 ? 80.084 19.656 27.275 1.00 40.23 138 PHE A CA 1
ATOM 952 C C . PHE A 1 116 ? 80.491 20.974 27.946 1.00 45.15 138 PHE A C 1
ATOM 953 O O . PHE A 1 116 ? 81.551 21.489 27.599 1.00 49.99 138 PHE A O 1
ATOM 961 N N . TYR A 1 117 ? 79.585 21.571 28.726 1.00 46.49 139 TYR A N 1
ATOM 9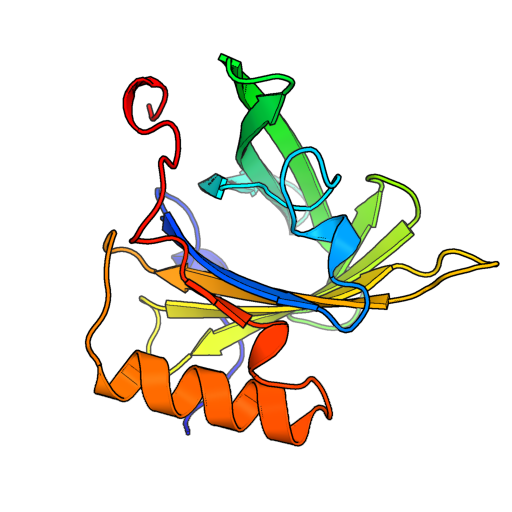62 C CA . TYR A 1 117 ? 79.813 22.861 29.323 1.00 42.31 139 TYR A CA 1
ATOM 963 C C . TYR A 1 117 ? 79.819 22.746 30.844 1.00 44.00 139 TYR A C 1
ATOM 964 O O . TYR A 1 117 ? 79.041 21.970 31.410 1.00 46.54 139 TYR A O 1
ATOM 973 N N . ALA A 1 118 ? 80.689 23.579 31.427 1.00 41.78 140 ALA A N 1
ATOM 974 C CA . ALA A 1 118 ? 80.692 23.549 32.902 1.00 42.78 140 ALA A CA 1
ATOM 975 C C . ALA A 1 118 ? 80.768 24.977 33.426 1.00 38.55 140 ALA A C 1
ATOM 976 O O . ALA A 1 118 ? 81.245 25.841 32.686 1.00 38.23 140 ALA A O 1
ATOM 978 N N . ARG A 1 119 ? 80.387 25.202 34.663 1.00 43.27 141 ARG A N 1
ATOM 979 C CA . ARG A 1 119 ? 80.538 26.523 35.289 1.00 47.55 141 ARG A CA 1
ATOM 980 C C . ARG A 1 119 ? 82.006 26.762 35.688 1.00 47.99 141 ARG A C 1
ATOM 981 O O . ARG A 1 119 ? 82.368 27.866 36.084 1.00 51.64 141 ARG A O 1
ATOM 989 N N . GLU A 1 120 ? 82.868 25.760 35.595 1.00 49.84 142 GLU A N 1
ATOM 990 C CA . GLU A 1 120 ? 84.294 25.857 35.901 1.00 48.05 142 GLU A CA 1
ATOM 991 C C . GLU A 1 120 ? 85.067 25.554 34.620 1.00 46.81 142 GLU A C 1
ATOM 992 O O . GLU A 1 120 ? 84.489 24.900 33.756 1.00 49.23 142 GLU A O 1
ATOM 998 N N . PRO A 1 121 ? 86.289 26.027 34.463 1.00 45.63 143 PRO A N 1
ATOM 999 C CA . PRO A 1 121 ? 87.049 25.920 33.232 1.00 45.27 143 PRO A CA 1
ATOM 1000 C C . PRO A 1 121 ? 87.613 24.533 32.952 1.00 43.82 143 PRO A C 1
ATOM 1001 O O . PRO A 1 121 ? 88.166 24.190 31.892 1.00 44.61 143 PRO A O 1
ATOM 1005 N N . ASP A 1 122 ? 87.605 23.745 33.999 1.00 43.46 144 ASP A N 1
ATOM 1006 C CA . ASP A 1 122 ? 88.147 22.407 33.959 1.00 47.79 144 ASP A CA 1
ATOM 1007 C C . ASP A 1 122 ? 87.272 21.584 34.908 1.00 47.65 144 ASP A C 1
ATOM 1008 O O . ASP A 1 122 ? 86.644 22.212 35.776 1.00 46.64 144 ASP A O 1
ATOM 1013 N N . VAL A 1 123 ? 87.185 20.275 34.659 1.00 46.35 145 VAL A N 1
ATOM 1014 C CA . VAL A 1 123 ? 86.381 19.410 35.527 1.00 46.61 145 VAL A CA 1
ATOM 1015 C C . VAL A 1 123 ? 87.148 18.207 36.064 1.00 49.85 145 VAL A C 1
ATOM 1016 O O . VAL A 1 123 ? 88.214 17.790 35.570 1.00 48.00 145 VAL A O 1
ATOM 1020 N N . SER A 1 124 ? 86.534 17.539 37.038 1.00 51.51 146 SER A N 1
ATOM 1021 C CA . SER A 1 124 ? 87.157 16.354 37.624 1.00 56.58 146 SER A CA 1
ATOM 1022 C C . SER A 1 124 ? 87.299 15.241 36.604 1.00 56.17 146 SER A C 1
ATOM 1023 O O . SER A 1 124 ? 86.656 15.195 35.568 1.00 58.51 146 SER A O 1
ATOM 1026 N N . PRO A 1 125 ? 88.291 14.382 36.786 1.00 57.30 147 PRO A N 1
ATOM 1027 C CA . PRO A 1 125 ? 88.567 13.261 35.906 1.00 57.53 147 PRO 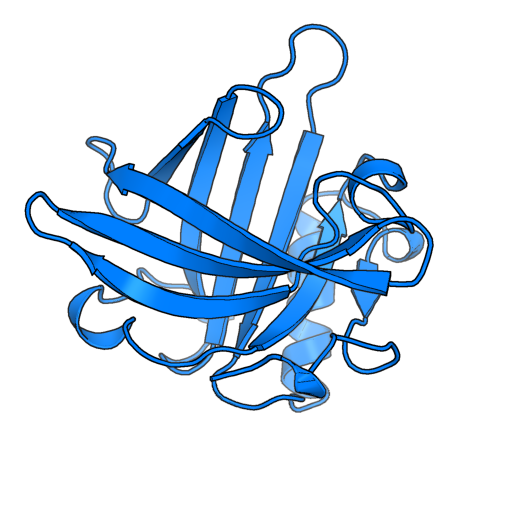A CA 1
ATOM 1028 C C . PRO A 1 125 ? 87.426 12.257 35.893 1.00 54.27 147 PRO A C 1
ATOM 1029 O O . PRO A 1 125 ? 87.239 11.572 34.900 1.00 54.41 147 PRO A O 1
ATOM 1033 N N . GLU A 1 126 ? 86.665 12.122 36.971 1.00 57.55 148 GLU A N 1
ATOM 1034 C CA . GLU A 1 126 ? 85.491 11.247 36.979 1.00 61.86 148 GLU A CA 1
ATOM 1035 C C . GLU A 1 126 ? 84.470 11.737 35.943 1.00 61.88 148 GLU A C 1
ATOM 1036 O O . GLU A 1 126 ? 84.000 10.992 35.085 1.00 65.60 148 GLU A O 1
ATOM 1042 N N . ILE A 1 127 ? 84.138 13.028 36.009 1.00 61.14 149 ILE A N 1
ATOM 1043 C CA . ILE A 1 127 ? 83.218 13.608 35.022 1.00 56.87 149 ILE A CA 1
ATOM 1044 C C . ILE A 1 127 ? 83.757 13.299 33.642 1.00 53.04 149 ILE A C 1
ATOM 1045 O O . ILE A 1 127 ? 82.993 12.923 32.748 1.00 53.92 149 ILE A O 1
ATOM 1050 N N . LYS A 1 128 ? 85.052 13.553 33.429 1.00 52.96 150 LYS A N 1
ATOM 1051 C CA . LYS A 1 128 ? 85.554 13.329 32.072 1.00 54.17 150 LYS A CA 1
ATOM 1052 C C . LYS A 1 128 ? 85.245 11.888 31.646 1.00 53.55 150 LYS A C 1
ATOM 1053 O O . LYS A 1 128 ? 84.891 11.693 30.487 1.00 51.59 150 LYS A O 1
ATOM 1059 N N . GLU A 1 129 ? 85.583 10.911 32.478 1.00 53.60 151 GLU A N 1
ATOM 1060 C CA . GLU A 1 129 ? 85.397 9.505 32.120 1.00 56.18 151 GLU A CA 1
ATOM 1061 C C . GLU A 1 129 ? 83.947 9.179 31.761 1.00 52.70 151 GLU A C 1
ATOM 1062 O O . GLU A 1 129 ? 83.668 8.705 30.650 1.00 54.33 151 GLU A O 1
ATOM 1068 N N . GLU A 1 130 ? 83.005 9.585 32.590 1.00 49.30 152 GLU A N 1
ATOM 1069 C CA . GLU A 1 130 ? 81.583 9.443 32.287 1.00 55.04 152 GLU A CA 1
ATOM 1070 C C . GLU A 1 130 ? 81.229 10.086 30.961 1.00 58.27 152 GLU A C 1
ATOM 1071 O O . GLU A 1 130 ? 80.531 9.506 30.123 1.00 62.64 152 GLU A O 1
ATOM 1077 N N . PHE A 1 131 ? 81.849 11.239 30.629 1.00 56.87 153 PHE A N 1
ATOM 1078 C CA . PHE A 1 131 ? 81.559 11.862 29.357 1.00 52.73 153 PHE A CA 1
ATOM 1079 C C . PHE A 1 131 ? 82.008 10.987 28.217 1.00 51.64 153 PHE A C 1
ATOM 1080 O O . PHE A 1 131 ? 81.288 10.883 27.217 1.00 53.32 153 PHE A O 1
ATOM 1088 N N . VAL A 1 132 ? 83.242 10.473 28.253 1.00 53.34 154 VAL A N 1
ATOM 1089 C CA . VAL A 1 132 ? 83.734 9.709 27.086 1.00 53.77 154 VAL A CA 1
ATOM 1090 C C . VAL A 1 132 ? 82.896 8.454 26.834 1.00 48.41 154 VAL A C 1
ATOM 1091 O O . VAL A 1 132 ? 82.658 8.057 25.707 1.00 47.96 154 VAL A O 1
ATOM 1095 N N . LYS A 1 133 ? 82.523 7.790 27.904 1.00 50.16 155 LYS A N 1
ATOM 1096 C CA . LYS A 1 133 ? 81.687 6.598 27.871 1.00 54.54 155 LYS A CA 1
ATOM 1097 C C . LYS A 1 133 ? 80.363 6.888 27.152 1.00 54.33 155 LYS A C 1
ATOM 1098 O O . LYS A 1 133 ? 80.130 6.437 26.016 1.00 53.28 155 LYS A O 1
ATOM 1104 N N . ILE A 1 134 ? 79.673 7.933 27.619 1.00 51.77 156 ILE A N 1
ATOM 1105 C CA . ILE A 1 134 ? 78.449 8.362 26.965 1.00 50.55 156 ILE A CA 1
ATOM 1106 C C . ILE A 1 134 ? 78.630 8.599 25.496 1.00 48.74 156 ILE A C 1
ATOM 1107 O O . ILE A 1 134 ? 77.834 8.109 24.708 1.00 50.35 156 ILE A O 1
ATOM 1112 N N . VAL A 1 135 ? 79.730 9.288 25.141 1.00 52.93 157 VAL A N 1
ATOM 1113 C CA . VAL A 1 135 ? 79.926 9.542 23.699 1.00 49.58 157 VAL A CA 1
ATOM 1114 C C . VAL A 1 135 ? 80.188 8.256 22.960 1.00 52.22 157 VAL A C 1
ATOM 1115 O O . VAL A 1 135 ? 79.920 8.119 21.751 1.00 52.33 157 VAL A O 1
ATOM 1119 N N . GLN A 1 136 ? 80.864 7.323 23.655 1.00 56.12 158 GLN A N 1
ATOM 1120 C CA . GLN A 1 136 ? 81.217 6.050 22.980 1.00 62.71 158 GLN A CA 1
ATOM 1121 C C . GLN A 1 136 ? 79.964 5.185 22.795 1.00 61.56 158 GLN A C 1
ATOM 1122 O O . GLN A 1 136 ? 79.793 4.693 21.677 1.00 59.95 158 GLN A O 1
ATOM 1128 N N . LYS A 1 137 ? 79.025 5.200 23.730 1.00 62.47 159 LYS A N 1
ATOM 1129 C CA . LYS A 1 137 ? 77.733 4.571 23.499 1.00 67.69 159 LYS A CA 1
ATOM 1130 C C . LYS A 1 137 ? 77.013 5.109 22.257 1.00 67.95 159 LYS A C 1
ATOM 1131 O O . LYS A 1 137 ? 76.254 4.362 21.616 1.00 68.56 159 LYS A O 1
ATOM 1137 N N . ARG A 1 138 ? 77.184 6.399 21.941 1.00 62.71 160 ARG A N 1
ATOM 1138 C CA . ARG A 1 138 ? 76.528 6.981 20.776 1.00 57.59 160 ARG A CA 1
ATOM 1139 C C . ARG A 1 138 ? 77.239 6.522 19.527 1.00 59.01 160 ARG A C 1
ATOM 1140 O O . ARG A 1 138 ? 76.821 6.864 18.408 1.00 61.54 160 ARG A O 1
ATOM 1148 N N . GLY A 1 139 ? 78.365 5.801 19.683 1.00 56.89 161 GLY A N 1
ATOM 1149 C CA . GLY A 1 139 ? 79.074 5.291 18.512 1.00 53.07 161 GLY A CA 1
ATOM 1150 C C . GLY A 1 139 ? 80.118 6.226 17.975 1.00 52.90 161 GLY A C 1
ATOM 1151 O O . GLY A 1 139 ? 80.521 6.226 16.804 1.00 55.28 161 GLY A O 1
ATOM 1152 N N . ILE A 1 140 ? 80.557 7.167 18.808 1.00 52.16 162 ILE A N 1
ATOM 1153 C CA . ILE A 1 140 ? 81.609 8.053 18.270 1.00 54.84 162 ILE A CA 1
ATOM 1154 C C . ILE A 1 140 ? 82.923 7.500 18.802 1.00 52.70 162 ILE A C 1
ATOM 1155 O O . ILE A 1 140 ? 82.949 7.221 19.984 1.00 53.72 162 ILE A O 1
ATOM 1160 N N . VAL A 1 141 ? 84.015 7.520 18.066 1.00 56.31 163 VAL A N 1
ATOM 1161 C CA . VAL A 1 141 ? 85.228 6.978 18.698 1.00 63.08 163 VAL A CA 1
ATOM 1162 C C . VAL A 1 141 ? 86.026 7.994 19.482 1.00 66.53 163 VAL A C 1
ATOM 1163 O O . VAL A 1 141 ? 85.993 9.190 19.159 1.00 66.39 163 VAL A O 1
ATOM 1167 N N . LYS A 1 142 ? 86.753 7.519 20.495 1.00 70.15 164 LYS A N 1
ATOM 1168 C CA . LYS A 1 142 ? 87.665 8.312 21.328 1.00 72.60 164 LYS A CA 1
ATOM 1169 C C . LYS A 1 142 ? 88.590 9.252 20.561 1.00 72.04 164 LYS A C 1
ATOM 1170 O O . LYS A 1 142 ? 88.816 10.408 20.929 1.00 74.40 164 LYS A O 1
ATOM 1176 N N . GLU A 1 143 ? 89.182 8.838 19.453 1.00 67.32 165 GLU A N 1
ATOM 1177 C CA . GLU A 1 143 ? 90.034 9.728 18.685 1.00 69.51 165 GLU A CA 1
ATOM 1178 C C . GLU A 1 143 ? 89.298 11.034 18.353 1.00 66.34 165 GLU A C 1
ATOM 1179 O O . GLU A 1 143 ? 89.958 12.054 18.104 1.00 64.41 165 GLU A O 1
ATOM 1185 N N . ASN A 1 144 ? 87.968 10.941 18.196 1.00 60.63 166 ASN A N 1
ATOM 1186 C CA . ASN A 1 144 ? 87.182 12.096 17.830 1.00 57.90 166 ASN A CA 1
ATOM 1187 C C . ASN A 1 144 ? 86.765 13.008 18.974 1.00 52.95 166 ASN A C 1
ATOM 1188 O O . ASN A 1 144 ? 85.917 13.880 18.797 1.00 55.03 166 ASN A O 1
ATOM 1193 N N . ILE A 1 145 ? 87.131 12.713 20.189 1.00 49.45 167 ILE A N 1
ATOM 1194 C CA . ILE A 1 145 ? 86.842 13.474 21.391 1.00 49.59 167 ILE A CA 1
ATOM 1195 C C . ILE A 1 145 ? 88.003 14.444 21.634 1.00 56.73 167 ILE A C 1
ATOM 1196 O O . ILE A 1 145 ? 89.155 14.014 21.729 1.00 57.02 167 ILE A O 1
ATOM 1201 N N . ILE A 1 146 ? 87.759 15.750 21.633 1.00 56.82 168 ILE A N 1
ATOM 1202 C CA . ILE A 1 146 ? 88.835 16.730 21.749 1.00 51.39 168 ILE A CA 1
ATOM 1203 C C . ILE A 1 146 ? 88.715 17.394 23.101 1.00 49.50 168 ILE A C 1
ATOM 1204 O O . ILE A 1 146 ? 87.591 17.814 23.410 1.00 49.03 168 ILE A O 1
ATOM 1209 N N . ASP A 1 147 ? 89.750 17.269 23.921 1.00 45.34 169 ASP A N 1
ATOM 1210 C CA . ASP A 1 147 ? 89.721 17.839 25.260 1.00 48.91 169 ASP A CA 1
ATOM 1211 C C . ASP A 1 147 ? 90.202 19.294 25.163 1.00 52.33 169 ASP A C 1
ATOM 1212 O O . ASP A 1 147 ? 91.345 19.595 24.817 1.00 53.49 169 ASP A O 1
ATOM 1217 N N . LEU A 1 148 ? 89.225 20.184 25.380 1.00 51.76 170 LEU A N 1
ATOM 1218 C CA . LEU A 1 148 ? 89.383 21.618 25.161 1.00 45.87 170 LEU A CA 1
ATOM 1219 C C . LEU A 1 148 ? 90.175 22.321 26.241 1.00 40.49 170 LEU A C 1
ATOM 1220 O O . LEU A 1 148 ? 90.620 23.475 26.114 1.00 40.98 170 LEU A O 1
ATOM 1225 N N . THR A 1 149 ? 90.240 21.774 27.437 1.00 36.55 171 THR A N 1
ATOM 1226 C CA . THR A 1 149 ? 91.002 22.446 28.492 1.00 44.26 171 THR A CA 1
ATOM 1227 C C . THR A 1 149 ? 92.514 22.439 28.196 1.00 47.55 171 THR A C 1
ATOM 1228 O O . THR A 1 149 ? 93.295 22.959 28.984 1.00 48.94 171 THR A O 1
ATOM 1232 N N . LYS A 1 150 ? 92.971 21.883 27.093 1.00 47.27 172 LYS A N 1
ATOM 1233 C CA . LYS A 1 150 ? 94.379 21.686 26.814 1.00 57.32 172 LYS A CA 1
ATOM 1234 C C . LYS A 1 150 ? 94.808 22.561 25.656 1.00 55.87 172 LYS A C 1
ATOM 1235 O O . LYS A 1 150 ? 95.907 22.426 25.171 1.00 57.76 172 LYS A O 1
ATOM 1241 N N . ILE A 1 151 ? 93.824 23.363 25.224 1.00 50.22 173 ILE A N 1
ATOM 1242 C CA . ILE A 1 151 ? 94.112 24.297 24.167 1.00 44.09 173 ILE A CA 1
ATOM 1243 C C . ILE A 1 151 ? 93.761 25.712 24.622 1.00 43.08 173 ILE A C 1
ATOM 1244 O O . ILE A 1 151 ? 93.087 25.986 25.612 1.00 44.98 173 ILE A O 1
ATOM 1249 N N . ASP A 1 152 ? 93.970 26.629 23.693 1.00 43.72 174 ASP A N 1
ATOM 1250 C CA . ASP A 1 152 ? 93.588 28.013 23.826 1.00 45.14 174 ASP A CA 1
ATOM 1251 C C . ASP A 1 152 ? 92.111 28.241 23.484 1.00 47.08 174 ASP A C 1
ATOM 1252 O O . ASP A 1 152 ? 91.634 28.227 22.319 1.00 45.61 174 ASP A O 1
ATOM 1257 N N . ARG A 1 153 ? 91.382 28.659 24.508 1.00 43.29 175 ARG A N 1
ATOM 1258 C CA . ARG A 1 153 ? 89.961 28.961 24.367 1.00 43.16 175 ARG A CA 1
ATOM 1259 C C . ARG A 1 153 ? 89.635 30.438 24.320 1.00 46.13 175 ARG A C 1
ATOM 1260 O O . ARG A 1 153 ? 88.567 30.842 24.784 1.00 44.40 175 ARG A O 1
ATOM 1268 N N . CYS A 1 154 ? 90.646 31.262 23.984 1.00 47.83 176 CYS A N 1
ATOM 1269 C CA . CYS A 1 154 ? 90.487 32.690 23.851 1.00 41.54 176 CYS A CA 1
ATOM 1270 C C . CYS A 1 154 ? 89.946 33.359 25.107 1.00 41.48 176 CYS A C 1
ATOM 1271 O O . CYS A 1 154 ? 89.082 34.243 24.954 1.00 39.89 176 CYS A O 1
ATOM 1274 N N . PHE A 1 155 ? 90.421 32.969 26.281 1.00 40.88 177 PHE A N 1
ATOM 1275 C CA . PHE A 1 155 ? 89.914 33.591 27.501 1.00 43.96 177 PHE A CA 1
ATOM 1276 C C . PHE A 1 155 ? 90.099 35.097 27.541 1.00 46.49 177 PHE A C 1
ATOM 1277 O O . PHE A 1 155 ? 89.332 35.759 28.236 1.00 47.02 177 PHE A O 1
ATOM 1285 N N . GLN A 1 156 ? 91.030 35.668 26.808 1.00 47.00 178 GLN A N 1
ATOM 1286 C CA . GLN A 1 156 ? 91.334 37.089 26.825 1.00 47.98 178 GLN A CA 1
ATOM 1287 C C . GLN A 1 156 ? 90.059 37.834 26.461 1.00 48.35 178 GLN A C 1
ATOM 1288 O O . GLN A 1 156 ? 89.909 38.970 26.931 1.00 45.80 178 GLN A O 1
ATOM 1294 N N . LEU A 1 157 ? 89.267 37.212 25.558 1.00 44.00 179 LEU A N 1
ATOM 1295 C CA . LEU A 1 157 ? 88.043 37.901 25.162 1.00 43.94 179 LEU A CA 1
ATOM 1296 C C . LEU A 1 157 ? 86.840 37.684 26.081 1.00 47.70 179 LEU A C 1
ATOM 1297 O O . LEU A 1 157 ? 85.807 38.281 25.729 1.00 48.62 179 LEU A O 1
ATOM 1302 N N . ARG A 1 158 ? 86.859 36.851 27.106 1.00 47.32 180 ARG A N 1
ATOM 1303 C CA . ARG A 1 158 ? 85.608 36.638 27.850 1.00 56.61 180 ARG A CA 1
ATOM 1304 C C . ARG A 1 158 ? 85.208 37.894 28.632 1.00 67.06 180 ARG A C 1
ATOM 1305 O O . ARG A 1 158 ? 86.078 38.456 29.315 1.00 68.87 180 ARG A O 1
ATOM 1313 N N . GLY A 1 159 ? 83.907 38.200 28.636 1.00 68.59 181 GLY A N 1
ATOM 1314 C CA . GLY A 1 159 ? 83.403 39.369 29.325 1.00 69.88 181 GLY A CA 1
ATOM 1315 C C . GLY A 1 159 ? 82.894 40.476 28.397 1.00 72.44 181 GLY A C 1
ATOM 1316 O O . GLY A 1 159 ? 82.255 41.407 28.972 1.00 74.67 181 GLY A O 1
#

InterPro domains:
  IPR000566 Lipocalin/cytosolic fatty-acid binding domain [PF00061] (34-172)
  IPR002345 Lipocalin [PTHR11430] (4-176)
  IPR002971 Major urinary protein [PR01221] (17-31)
  IPR002971 Major urinary protein [PR01221] (34-52)
  IPR002971 Major urinary protein [PR01221] (64-85)
  IPR002971 Major urinary protein [PR01221] (97-109)
  IPR002971 Major urinary protein [PR01221] (111-126)
  IPR002971 Major urinary protein [PR01221] (132-153)
  IPR002971 Major urinary protein [PR01221] (160-177)
  IPR012674 Calycin [G3DSA:2.40.128.20] (24-177)
  IPR012674 Calycin [SSF50814] (28-177)
  IPR022272 Lipocalin family conserved site [PS00213] (27-40)

Foldseek 3Di:
DDKAAADVVLAWDFKWWFKKFKQPLQLCDQQRQVVWIWTTWDQDDPRKIKTKIWHAHPRDIDMDMWIWDDDPDGQWTWTQGPHIKIKGWIPDPDNQKIWIWMWHVDPPDIMIMIIIMGRDHYDDPVSVVVVQVVVVVVPTDPVRMDGPSVDDRPPVPHD

CATH classification: 2.40.128.20

Sequence (159 aa):
VAIRNFDISKISGEWYSIFLASDVKEKIEENGSMRVFVDVIRALDNSSLYAEYQTKVNGECTEFPMVFDKTEEDGVYSLNYDGYNVFRISEFENDEHIILYLVNFDKDRPFQLFEFYAREPDVSPEIKEEFVKIVQKRGIVKENIIDLTKIDRCFQLRG

Radius of gyration: 14.58 Å; Cα contacts (8 Å, |Δi|>4): 339; chains: 1; bounding box: 37×35×36 Å

Nearest PDB structures (foldseek):
  1ew3-assembly1_A-2  TM=1.006E+00  e=1.766E-29  Equus caballus
  5x7y-assembly1_A  TM=9.427E-01  e=1.041E-17  Canis lupus familiaris
  3kfi-assembly1_A  TM=9.532E-01  e=2.074E-17  Mus musculus
  5ngh-assembly1_A  TM=9.492E-01  e=1.866E-17  Ailuropoda melanoleuca
  3zq3-assembly2_B  TM=9.509E-01  e=4.596E-17  Rattus norvegicus